Protein AF-M4DAT7-F1 (afdb_monomer)

Nearest PDB structures (foldseek):
  1fs2-assembly1_C  TM=8.936E-01  e=8.713E-02  Homo sapiens
  6o60-assembly1_C  TM=8.784E-01  e=2.695E-01  Homo sapiens
  3mks-assembly1_B  TM=8.269E-01  e=5.048E-01  Saccharomyces cerevisiae
  8ua6-assembly1_C  TM=8.795E-01  e=6.908E-01  Homo sapiens

Sequence (104 aa):
MEEKQKPDSHDNLRGKDTPELWSDLPQDLLISIFERLNFANFQRVKAVCSSWHASSRQCVHIPKSQIHWLILFPEDDENNNNYPCTLFNPEERDKRYKTQDLGL

Secondary structure (DSSP, 8-state):
----PPPP-------------TTSS-HHHHHHHHTTS-HHHHHHHTTT-HHHHHHHHH-TT--------EEEPPP--TT-S-PPPEEE-TTSTT-EEE-S----

Solvent-accessible surface area (backbone atoms only — not comparable to full-atom values): 6928 Å² total; per-residue (Å²): 137,83,84,79,81,77,82,83,78,93,73,79,88,67,87,64,90,62,77,85,48,84,72,72,53,56,57,70,58,51,33,62,52,48,56,72,44,56,59,73,57,46,58,52,46,49,71,72,42,70,58,45,30,57,38,59,73,69,42,83,62,57,70,77,66,75,70,58,61,43,75,42,74,67,78,92,58,98,84,58,99,80,66,55,38,35,39,33,42,80,90,42,79,92,52,76,44,72,44,92,71,89,86,125

Radius of gyration: 26.75 Å; Cα contacts (8 Å, |Δi|>4): 89; chains: 1; bounding box: 50×32×95 Å

Organism: Brassica campestris (NCBI:txid3711)

Mean predicted aligned error: 15.7 Å

InterPro domains:
  IPR001810 F-box domain [PF12937] (22-55)
  IPR001810 F-box domain [SM00256] (25-65)
  IPR036047 F-box-like domain superfamily [SSF81383] (10-57)

pLDDT: mean 73.47, std 15.86, range [41.44, 94.25]

Foldseek 3Di:
DDDDDDDDDPDDPPPDPPPPPPLVDDLVVLLVVLLPDDLVVLVVQCVPDPSSVVSSVVNPNPVPPPQVQDWADDDDPPPDPQFWIWTDGPVCNPDIDTHRDPPD

Structure (mmCIF, N/CA/C/O backbone):
data_AF-M4DAT7-F1
#
_entry.id   AF-M4DAT7-F1
#
loop_
_atom_site.group_PDB
_atom_site.id
_atom_site.type_symbol
_atom_site.label_atom_id
_atom_site.label_alt_id
_atom_site.label_comp_id
_atom_site.label_asym_id
_atom_site.label_entity_id
_atom_site.label_seq_id
_atom_site.pdbx_PDB_ins_code
_atom_site.Cartn_x
_atom_site.Cartn_y
_atom_site.Cartn_z
_atom_site.occupancy
_atom_site.B_iso_or_equiv
_atom_site.auth_seq_id
_atom_site.auth_comp_id
_atom_site.auth_asym_id
_atom_site.auth_atom_id
_atom_site.pdbx_PDB_model_num
ATOM 1 N N . MET A 1 1 ? -29.985 20.344 60.594 1.00 41.44 1 MET A N 1
ATOM 2 C CA . MET A 1 1 ? -29.667 20.543 59.166 1.00 41.44 1 MET A CA 1
ATOM 3 C C . MET A 1 1 ? -28.415 19.738 58.900 1.00 41.44 1 MET A C 1
ATOM 5 O O . MET A 1 1 ? -27.330 20.203 59.208 1.00 41.44 1 MET A O 1
ATOM 9 N N . GLU A 1 2 ? -28.581 18.483 58.491 1.00 43.22 2 GLU A N 1
ATOM 10 C CA . GLU A 1 2 ? -27.455 17.615 58.139 1.00 43.22 2 GLU A CA 1
ATOM 11 C C . GLU A 1 2 ? -27.091 17.864 56.678 1.00 43.22 2 GLU A C 1
ATOM 13 O O . GLU A 1 2 ? -27.894 17.641 55.770 1.00 43.22 2 GLU A O 1
ATOM 18 N N . GLU A 1 3 ? -25.883 18.372 56.474 1.00 47.12 3 GLU A N 1
ATOM 19 C CA . GLU A 1 3 ? -25.252 18.520 55.174 1.00 47.12 3 GLU A CA 1
ATOM 20 C C . GLU A 1 3 ? -24.835 17.126 54.687 1.00 47.12 3 GLU A C 1
ATOM 22 O O . GLU A 1 3 ? -23.912 16.510 55.220 1.00 47.12 3 GLU A O 1
ATOM 27 N N . LYS A 1 4 ? -25.556 16.577 53.704 1.00 51.50 4 LYS A N 1
ATOM 28 C CA . LYS A 1 4 ? -25.160 15.320 53.067 1.00 51.50 4 LYS A CA 1
ATOM 29 C C . LYS A 1 4 ? -24.105 15.610 52.006 1.00 51.50 4 LYS A C 1
ATOM 31 O O . LYS A 1 4 ? -24.431 16.038 50.901 1.00 51.50 4 LYS A O 1
ATOM 36 N N . GLN A 1 5 ? -22.847 15.346 52.353 1.00 53.62 5 GLN A N 1
ATOM 37 C CA . GLN A 1 5 ? -21.755 15.203 51.396 1.00 53.62 5 GLN A CA 1
ATOM 38 C C . GLN A 1 5 ? -22.125 14.156 50.336 1.00 53.62 5 GLN A C 1
ATOM 40 O O . GLN A 1 5 ? -22.531 13.034 50.647 1.00 53.62 5 GLN A O 1
ATOM 45 N N . LYS A 1 6 ? -22.000 14.549 49.068 1.00 55.56 6 LYS A N 1
ATOM 46 C CA . LYS A 1 6 ? -22.147 13.682 47.899 1.00 55.56 6 LYS A CA 1
ATOM 47 C C . LYS A 1 6 ? -20.858 12.864 47.756 1.00 55.56 6 LYS A C 1
ATOM 49 O O . LYS A 1 6 ? -19.802 13.484 47.645 1.00 55.56 6 LYS A O 1
ATOM 54 N N . PRO A 1 7 ? -20.900 11.522 47.744 1.00 45.44 7 PRO A N 1
ATOM 55 C CA . PRO A 1 7 ? -19.705 10.754 47.459 1.00 45.44 7 PRO A CA 1
ATOM 56 C C . PRO A 1 7 ? -19.358 10.920 45.979 1.00 45.44 7 PRO A C 1
ATOM 58 O O . PRO A 1 7 ? -20.151 10.622 45.082 1.00 45.44 7 PRO A O 1
ATOM 61 N N . ASP A 1 8 ? -18.170 11.467 45.771 1.00 51.47 8 ASP A N 1
ATOM 62 C CA . ASP A 1 8 ? -17.412 11.417 44.537 1.00 51.47 8 ASP A CA 1
ATOM 63 C C . ASP A 1 8 ? -17.173 9.945 44.169 1.00 51.47 8 ASP A C 1
ATOM 65 O O . ASP A 1 8 ? -16.667 9.168 44.978 1.00 51.47 8 ASP A O 1
ATOM 69 N N . SER A 1 9 ? -17.619 9.537 42.983 1.00 46.88 9 SER A N 1
ATOM 70 C CA . SER A 1 9 ? -17.456 8.173 42.477 1.00 46.88 9 SER A CA 1
ATOM 71 C C . SER A 1 9 ? -16.522 8.219 41.276 1.00 46.88 9 SER A C 1
ATOM 73 O O . SER A 1 9 ? -16.902 7.970 40.133 1.00 46.88 9 SER A O 1
ATOM 75 N N . HIS A 1 10 ? -15.265 8.551 41.557 1.00 53.81 10 HIS A N 1
ATOM 76 C CA . HIS A 1 10 ? -14.147 8.041 40.784 1.00 53.81 10 HIS A CA 1
ATOM 77 C C . HIS A 1 10 ? -13.983 6.562 41.127 1.00 53.81 10 HIS A C 1
ATOM 79 O O . HIS A 1 10 ? -13.222 6.226 42.019 1.00 53.81 10 HIS A O 1
ATOM 85 N N . ASP A 1 11 ? -14.735 5.689 40.459 1.00 49.91 11 ASP A N 1
ATOM 86 C CA . ASP A 1 11 ? -14.285 4.319 40.226 1.00 49.91 11 ASP A CA 1
ATOM 87 C C . ASP A 1 11 ? -15.204 3.602 39.246 1.00 49.91 11 ASP A C 1
ATOM 89 O O . ASP A 1 11 ? -16.341 3.263 39.552 1.00 49.91 11 ASP A O 1
ATOM 93 N N . ASN A 1 12 ? -14.668 3.338 38.060 1.00 44.50 12 ASN A N 1
ATOM 94 C CA . ASN A 1 12 ? -14.890 2.076 37.373 1.00 44.50 12 ASN A CA 1
ATOM 95 C C . ASN A 1 12 ? -13.624 1.773 36.569 1.00 44.50 12 ASN A C 1
ATOM 97 O O . ASN A 1 12 ? -13.598 1.876 35.342 1.00 44.50 12 ASN A O 1
ATOM 101 N N . LEU A 1 13 ? -12.573 1.358 37.285 1.00 53.59 13 LEU A N 1
ATOM 102 C CA . LEU A 1 13 ? -11.563 0.430 36.775 1.00 53.59 13 LEU A CA 1
ATOM 103 C C . LEU A 1 13 ? -12.267 -0.884 36.412 1.00 53.59 13 LEU A C 1
ATOM 105 O O . LEU A 1 13 ? -12.149 -1.902 37.089 1.00 53.59 13 LEU A O 1
ATOM 109 N N . ARG A 1 14 ? -13.076 -0.859 35.354 1.00 45.12 14 ARG A N 1
ATOM 110 C CA . ARG A 1 14 ? -13.652 -2.072 34.807 1.00 45.12 14 ARG A CA 1
ATOM 111 C C . ARG A 1 14 ? -12.594 -2.672 33.902 1.00 45.12 14 ARG A C 1
ATOM 113 O O . ARG A 1 14 ? -12.545 -2.360 32.715 1.00 45.12 14 ARG A O 1
ATOM 120 N N . GLY A 1 15 ? -11.770 -3.534 34.497 1.00 53.22 15 GLY A N 1
ATOM 121 C CA . GLY A 1 15 ? -11.094 -4.609 33.783 1.00 53.22 15 GLY A CA 1
ATOM 122 C C . GLY A 1 15 ? -12.152 -5.333 32.962 1.00 53.22 15 GLY A C 1
ATOM 123 O O . GLY A 1 15 ? -12.981 -6.078 33.481 1.00 53.22 15 GLY A O 1
ATOM 124 N N . LYS A 1 16 ? -12.234 -4.958 31.694 1.00 50.75 16 LYS A N 1
ATOM 125 C CA . LYS A 1 16 ? -13.110 -5.573 30.724 1.00 50.75 16 LYS A CA 1
ATOM 126 C C . LYS A 1 16 ? -12.148 -6.357 29.866 1.00 50.75 16 LYS A C 1
ATOM 128 O O . LYS A 1 16 ? -11.409 -5.755 29.092 1.00 50.75 16 LYS A O 1
ATOM 133 N N . ASP A 1 17 ? -12.171 -7.674 30.026 1.00 58.28 17 ASP A N 1
ATOM 134 C CA . ASP A 1 17 ? -11.517 -8.652 29.152 1.00 58.28 17 ASP A CA 1
ATOM 135 C C . ASP A 1 17 ? -12.159 -8.628 27.750 1.00 58.28 17 ASP A C 1
ATOM 137 O O . ASP A 1 17 ? -12.550 -9.642 27.176 1.00 58.28 17 ASP A O 1
ATOM 141 N N . THR A 1 18 ? -12.371 -7.432 27.205 1.00 58.25 18 THR A N 1
ATOM 142 C CA . THR A 1 18 ? -12.561 -7.224 25.784 1.00 58.25 18 THR A CA 1
ATOM 143 C C . THR A 1 18 ? -11.216 -7.570 25.171 1.00 58.25 18 THR A C 1
ATOM 145 O O . THR A 1 18 ? -10.236 -6.920 25.538 1.00 58.25 18 THR A O 1
ATOM 148 N N . PRO A 1 19 ? -11.128 -8.593 24.301 1.00 57.00 19 PRO A N 1
ATOM 149 C CA . PRO A 1 19 ? -9.892 -8.834 23.575 1.00 57.00 19 PRO A CA 1
ATOM 150 C C . PRO A 1 19 ? -9.509 -7.507 22.933 1.00 57.00 19 PRO A C 1
ATOM 152 O O . PRO A 1 19 ? -10.352 -6.913 22.263 1.00 57.00 19 PRO A O 1
ATOM 155 N N . GLU A 1 20 ? -8.308 -7.004 23.223 1.00 69.81 20 GLU A N 1
ATOM 156 C CA . GLU A 1 20 ? -7.825 -5.746 22.659 1.00 69.81 20 GLU A CA 1
ATOM 157 C C . GLU A 1 20 ? -7.798 -5.914 21.141 1.00 69.81 20 GLU A C 1
ATOM 159 O O . GLU A 1 20 ? -6.886 -6.507 20.558 1.00 69.81 20 GLU A O 1
ATOM 164 N N . LEU A 1 21 ? -8.876 -5.481 20.489 1.00 84.38 21 LEU A N 1
ATOM 165 C CA . LEU A 1 21 ? -8.974 -5.554 19.052 1.00 84.38 21 LEU A CA 1
ATOM 166 C C . LEU A 1 21 ? -8.009 -4.509 18.530 1.0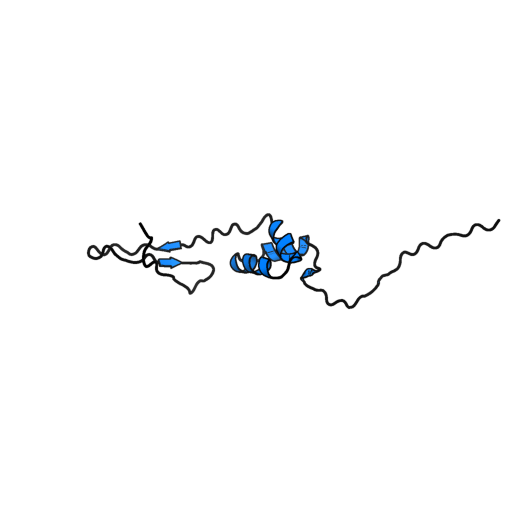0 84.38 21 LEU A C 1
ATOM 168 O O . LEU A 1 21 ? -8.065 -3.341 18.898 1.00 84.38 21 LEU A O 1
ATOM 172 N N . TRP A 1 22 ? -7.172 -4.904 17.582 1.00 85.12 22 TRP A N 1
ATOM 173 C CA . TRP A 1 22 ? -6.297 -3.975 16.876 1.00 85.12 22 TRP A CA 1
ATOM 174 C C . TRP A 1 22 ? -7.053 -2.794 16.232 1.00 85.12 22 TRP A C 1
ATOM 176 O O . TRP A 1 22 ? -6.444 -1.792 15.875 1.00 85.12 22 TRP A O 1
ATOM 186 N N . SER A 1 23 ? -8.376 -2.898 16.059 1.00 86.62 23 SER A N 1
ATOM 187 C CA . SER A 1 23 ? -9.244 -1.810 15.581 1.00 86.62 23 SER A CA 1
ATOM 188 C C . SER A 1 23 ? -9.595 -0.760 16.644 1.00 86.62 23 SER A C 1
ATOM 190 O O . SER A 1 23 ? -9.982 0.344 16.260 1.00 86.62 23 SER A O 1
ATOM 192 N N . ASP A 1 24 ? -9.432 -1.089 17.928 1.00 89.12 24 ASP A N 1
ATOM 193 C CA . ASP A 1 24 ? -9.717 -0.231 19.088 1.00 89.12 24 ASP A CA 1
ATOM 194 C C . ASP A 1 24 ? -8.475 0.537 19.568 1.00 89.12 24 ASP A C 1
ATOM 196 O O . ASP A 1 24 ? -8.549 1.335 20.504 1.00 89.12 24 ASP A O 1
ATOM 200 N N . LEU A 1 25 ? -7.321 0.316 18.926 1.00 90.44 25 LEU A N 1
ATOM 201 C CA . LEU A 1 25 ? -6.113 1.077 19.211 1.00 90.44 25 LEU A CA 1
ATOM 202 C C . LEU A 1 25 ? -6.347 2.577 18.966 1.00 90.44 25 LEU A C 1
ATOM 204 O O . LEU A 1 25 ? -6.938 2.949 17.945 1.00 90.44 25 LEU A O 1
ATOM 208 N N . PRO A 1 26 ? -5.816 3.447 19.844 1.00 91.56 26 PRO A N 1
ATOM 209 C CA . PRO A 1 26 ? -5.733 4.875 19.592 1.00 91.56 26 PRO A CA 1
ATOM 210 C C . PRO A 1 26 ? -5.181 5.178 18.200 1.00 91.56 26 PRO A C 1
ATOM 212 O O . PRO A 1 26 ? -4.240 4.537 17.723 1.00 91.56 26 PRO A O 1
ATOM 215 N N . GLN A 1 27 ? -5.753 6.199 17.569 1.00 91.25 27 GLN A N 1
ATOM 216 C CA . GLN A 1 27 ? -5.405 6.604 16.211 1.00 91.25 27 GLN A CA 1
ATOM 217 C C . GLN A 1 27 ? -3.901 6.854 16.036 1.00 91.25 27 GLN A C 1
ATOM 219 O O . GLN A 1 27 ? -3.319 6.375 15.065 1.00 91.25 27 GLN A O 1
ATOM 224 N N . ASP A 1 28 ? -3.258 7.506 17.003 1.00 91.06 28 ASP A N 1
ATOM 225 C CA . ASP A 1 28 ? -1.823 7.808 16.953 1.00 91.06 28 ASP A CA 1
ATOM 226 C C . ASP A 1 28 ? -0.953 6.539 16.946 1.00 91.06 28 ASP A C 1
ATOM 228 O O . ASP A 1 28 ? 0.079 6.481 16.272 1.00 91.06 28 ASP A O 1
ATOM 232 N N . LEU A 1 29 ? -1.390 5.480 17.640 1.00 92.56 29 LEU A N 1
ATOM 233 C CA . LEU A 1 29 ? -0.702 4.186 17.636 1.00 92.56 29 LEU A CA 1
ATOM 234 C C . LEU A 1 29 ? -0.883 3.461 16.301 1.00 92.56 29 LEU A C 1
ATOM 236 O O . LEU A 1 29 ? 0.079 2.900 15.780 1.00 92.56 29 LEU A O 1
ATOM 240 N N . LEU A 1 30 ? -2.083 3.510 15.714 1.00 92.44 30 LEU A N 1
ATOM 241 C CA . LEU A 1 30 ? -2.319 2.975 14.371 1.00 92.44 30 LEU A CA 1
ATOM 242 C C . LEU A 1 30 ? -1.452 3.681 13.328 1.00 92.44 30 LEU A C 1
ATOM 244 O O . LEU A 1 30 ? -0.799 3.013 12.531 1.00 92.44 30 LEU A O 1
ATOM 248 N N . ILE A 1 31 ? -1.387 5.013 13.369 1.00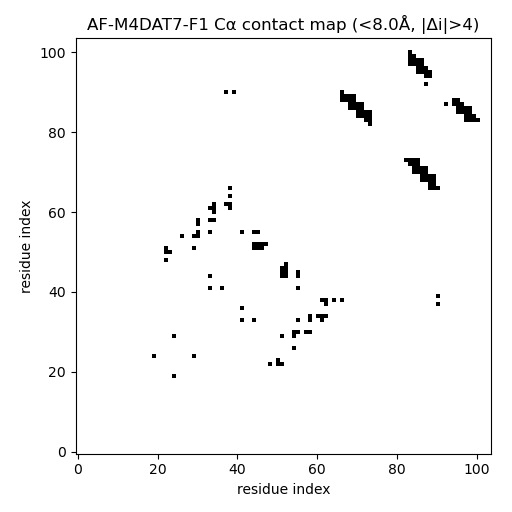 91.31 31 ILE A N 1
ATOM 249 C CA . ILE A 1 31 ? -0.530 5.805 12.480 1.00 91.31 31 ILE A CA 1
ATOM 250 C C . ILE A 1 31 ? 0.940 5.405 12.663 1.00 91.31 31 ILE A C 1
ATOM 252 O O . ILE A 1 31 ? 1.603 5.084 11.679 1.00 91.31 31 ILE A O 1
ATOM 256 N N . SER A 1 32 ? 1.418 5.295 13.906 1.00 90.94 32 SER A N 1
ATOM 257 C CA . SER A 1 32 ? 2.794 4.863 14.205 1.00 90.94 32 SER A CA 1
ATOM 258 C C . SER A 1 32 ? 3.120 3.468 13.653 1.00 90.94 32 SER A C 1
ATOM 260 O O . SER A 1 32 ? 4.250 3.195 13.250 1.00 90.94 32 SER A O 1
ATOM 262 N N . ILE A 1 33 ? 2.142 2.556 13.625 1.00 91.56 33 ILE A N 1
ATOM 263 C CA . ILE A 1 33 ? 2.294 1.241 12.988 1.00 91.56 33 ILE A CA 1
ATOM 264 C C . ILE A 1 33 ? 2.348 1.398 11.466 1.00 91.56 33 ILE A C 1
ATOM 266 O O . ILE A 1 33 ? 3.222 0.817 10.824 1.00 91.56 33 ILE A O 1
ATOM 270 N N . PHE A 1 34 ? 1.434 2.178 10.888 1.00 90.50 34 PHE A N 1
ATOM 271 C CA . PHE A 1 34 ? 1.313 2.372 9.445 1.00 90.50 34 PHE A CA 1
ATOM 272 C C . PHE A 1 34 ? 2.559 3.001 8.819 1.00 90.50 34 PHE A C 1
ATOM 274 O O . PHE A 1 34 ? 2.975 2.562 7.749 1.00 90.50 34 PHE A O 1
ATOM 281 N N . GLU A 1 35 ? 3.195 3.953 9.502 1.00 86.88 35 GLU A N 1
ATOM 282 C CA . GLU A 1 35 ? 4.443 4.596 9.064 1.00 86.88 35 GLU A CA 1
ATOM 283 C C . GLU A 1 35 ? 5.627 3.617 8.969 1.00 86.88 35 GLU A C 1
ATOM 285 O O . GLU A 1 35 ? 6.590 3.866 8.246 1.00 86.88 35 GLU A O 1
ATOM 290 N N . ARG A 1 36 ? 5.558 2.471 9.661 1.00 86.75 36 ARG A N 1
ATOM 291 C CA . ARG A 1 36 ? 6.592 1.420 9.628 1.00 86.75 36 ARG A CA 1
ATOM 292 C C . ARG A 1 36 ? 6.357 0.377 8.537 1.00 86.75 36 ARG A C 1
ATOM 294 O O . ARG A 1 36 ? 7.208 -0.490 8.332 1.00 86.75 36 ARG A O 1
ATOM 301 N N . LEU A 1 37 ? 5.203 0.407 7.872 1.00 85.00 37 LEU A N 1
ATOM 302 C CA . LEU A 1 37 ? 4.867 -0.547 6.823 1.00 85.00 37 LEU A CA 1
ATOM 303 C C . LEU A 1 37 ? 5.502 -0.136 5.493 1.00 85.00 37 LEU A C 1
ATOM 305 O O . LEU A 1 37 ? 5.597 1.042 5.157 1.00 85.00 37 LEU A O 1
ATOM 309 N N . ASN A 1 38 ? 5.876 -1.135 4.692 1.00 78.31 38 ASN A N 1
ATOM 310 C CA . ASN A 1 38 ? 6.118 -0.906 3.269 1.00 78.31 38 ASN A CA 1
ATOM 311 C C . ASN A 1 38 ? 4.814 -0.482 2.572 1.00 78.31 38 ASN A C 1
ATOM 313 O O . ASN A 1 38 ? 3.719 -0.621 3.129 1.00 78.31 38 ASN A O 1
ATOM 317 N N . PHE A 1 39 ? 4.909 0.034 1.350 1.00 77.81 39 PHE A N 1
ATOM 318 C CA . PHE A 1 39 ? 3.737 0.592 0.695 1.00 77.81 39 PHE A CA 1
ATOM 319 C C . PHE A 1 39 ? 2.679 -0.467 0.405 1.00 77.81 39 PHE A C 1
ATOM 321 O O . PHE A 1 39 ? 1.501 -0.214 0.656 1.00 77.81 39 PHE A O 1
ATOM 328 N N . ALA A 1 40 ? 3.062 -1.653 -0.080 1.00 80.44 40 ALA A N 1
ATOM 329 C CA . ALA A 1 40 ? 2.095 -2.716 -0.333 1.00 80.44 40 ALA A CA 1
ATOM 330 C C . ALA A 1 40 ? 1.289 -3.071 0.928 1.00 80.44 40 ALA A C 1
ATOM 332 O O . ALA A 1 40 ? 0.064 -3.190 0.873 1.00 80.44 40 ALA A O 1
ATOM 333 N N . ASN A 1 41 ? 1.946 -3.197 2.082 1.00 86.00 41 ASN A N 1
ATOM 334 C CA . ASN A 1 41 ? 1.273 -3.457 3.352 1.00 86.00 41 ASN A CA 1
ATOM 335 C C . ASN A 1 41 ? 0.435 -2.257 3.802 1.00 86.00 41 ASN A C 1
ATOM 337 O O . ASN A 1 41 ? -0.696 -2.453 4.242 1.00 86.00 41 ASN A O 1
ATOM 341 N N . PHE A 1 42 ? 0.916 -1.029 3.605 1.00 87.62 42 PHE A N 1
ATOM 342 C CA . PHE A 1 42 ? 0.134 0.179 3.862 1.00 87.62 42 PHE A CA 1
ATOM 343 C C . PHE A 1 42 ? -1.141 0.264 2.996 1.00 87.62 42 PHE A C 1
ATOM 345 O O . PHE A 1 42 ? -2.181 0.739 3.446 1.00 87.62 42 PHE A O 1
ATOM 352 N N . GLN A 1 43 ? -1.125 -0.233 1.758 1.00 86.00 43 GLN A N 1
ATOM 353 C CA . GLN A 1 43 ? -2.356 -0.332 0.965 1.00 86.00 43 GLN A CA 1
ATOM 354 C C . GLN A 1 43 ? -3.297 -1.410 1.505 1.00 86.00 43 GLN A C 1
ATOM 356 O O . GLN A 1 43 ? -4.506 -1.196 1.543 1.00 86.00 43 GLN A O 1
ATOM 361 N N . ARG A 1 44 ? -2.764 -2.543 1.977 1.00 90.06 44 ARG A N 1
ATOM 362 C CA . ARG A 1 44 ? -3.577 -3.629 2.548 1.00 90.06 44 ARG A CA 1
ATOM 363 C C . ARG A 1 44 ? -4.291 -3.217 3.834 1.00 90.06 44 ARG A C 1
ATOM 365 O O . ARG A 1 44 ? -5.446 -3.596 4.008 1.00 90.06 44 ARG A O 1
ATOM 372 N N . VAL A 1 45 ? -3.674 -2.403 4.699 1.00 92.56 45 VAL A N 1
ATOM 373 C CA . VAL A 1 45 ? -4.328 -1.970 5.954 1.00 92.56 45 VAL A CA 1
ATOM 374 C C . VAL A 1 45 ? -5.623 -1.190 5.714 1.00 92.56 45 VAL A C 1
ATOM 376 O O . VAL A 1 45 ? -6.551 -1.275 6.516 1.00 92.56 45 VAL A O 1
ATOM 379 N N . LYS A 1 46 ? -5.741 -0.502 4.570 1.00 90.81 46 LYS A N 1
ATOM 380 C CA . LYS A 1 46 ? -6.948 0.243 4.177 1.00 90.81 46 LYS A CA 1
ATOM 381 C C . LYS A 1 46 ? -8.176 -0.646 3.981 1.00 90.81 46 LYS A C 1
ATOM 383 O O . LYS A 1 46 ? -9.289 -0.138 4.030 1.00 90.81 46 LYS A O 1
ATOM 388 N N . ALA A 1 47 ? -7.977 -1.941 3.740 1.00 93.50 47 ALA A N 1
ATOM 389 C CA . ALA A 1 47 ? -9.045 -2.904 3.493 1.00 93.50 47 ALA A CA 1
ATOM 390 C C . ALA A 1 47 ? -9.451 -3.704 4.745 1.00 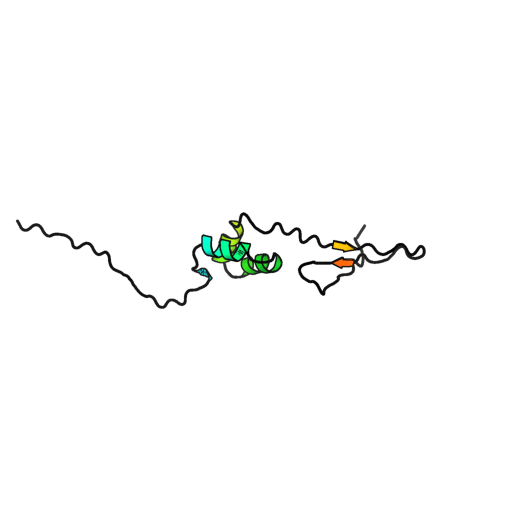93.50 47 ALA A C 1
ATOM 392 O O . ALA A 1 47 ? -10.351 -4.533 4.658 1.00 93.50 47 ALA A O 1
ATOM 393 N N . VAL A 1 48 ? -8.802 -3.484 5.896 1.00 93.31 48 VAL A N 1
ATOM 394 C CA . VAL A 1 48 ? -9.042 -4.276 7.116 1.00 93.31 48 VAL A CA 1
ATOM 395 C C . VAL A 1 48 ? -10.378 -3.918 7.762 1.00 93.31 48 VAL A C 1
ATOM 397 O O . VAL A 1 48 ? -11.226 -4.781 7.963 1.00 93.31 48 VAL A O 1
ATOM 400 N N . CYS A 1 49 ? -10.573 -2.643 8.099 1.00 92.56 49 CYS A N 1
ATOM 401 C CA . CYS A 1 49 ? -11.813 -2.140 8.683 1.00 92.56 49 CYS A CA 1
ATOM 402 C C . CYS A 1 49 ? -11.940 -0.623 8.478 1.00 92.56 49 CYS A C 1
ATOM 404 O O . CYS A 1 49 ? -10.997 0.051 8.051 1.00 92.56 49 CYS A O 1
ATOM 406 N N . SER A 1 50 ? -13.106 -0.066 8.811 1.00 91.50 50 SER A N 1
ATOM 407 C CA . SER A 1 50 ? -13.376 1.373 8.695 1.00 91.50 50 SER A CA 1
ATOM 408 C C . SER A 1 50 ? -12.465 2.229 9.584 1.00 91.50 50 SER A C 1
ATOM 410 O O . SER A 1 50 ? -12.001 3.270 9.123 1.00 91.50 50 SER A O 1
ATOM 412 N N . SER A 1 51 ? -12.161 1.776 10.809 1.00 91.88 51 SER A N 1
ATOM 413 C CA . SER A 1 51 ? -11.236 2.449 11.741 1.00 91.88 51 SER A CA 1
ATOM 414 C C . SER A 1 51 ? -9.830 2.572 11.139 1.00 91.88 51 SER A C 1
ATOM 416 O O . SER A 1 51 ? -9.273 3.666 11.038 1.00 91.88 51 SER A O 1
ATOM 418 N N . TRP A 1 52 ? -9.291 1.470 10.613 1.00 94.25 52 TRP A N 1
ATOM 419 C CA . TRP A 1 52 ? -7.973 1.444 9.976 1.00 94.25 52 TRP A CA 1
ATOM 420 C C . TRP A 1 52 ? -7.926 2.292 8.706 1.00 94.25 52 TRP A C 1
ATOM 422 O O . TRP A 1 52 ? -6.986 3.062 8.503 1.00 94.25 52 TRP A O 1
ATOM 432 N N . HIS A 1 53 ? -8.964 2.214 7.872 1.00 93.25 53 HIS A N 1
ATOM 433 C CA . HIS A 1 53 ? -9.080 3.049 6.682 1.00 93.25 53 HIS A CA 1
ATOM 434 C C . HIS A 1 53 ? -9.120 4.545 7.033 1.00 93.25 53 HIS A C 1
ATOM 436 O O . HIS A 1 53 ? -8.424 5.333 6.390 1.00 93.25 53 HIS A O 1
ATOM 442 N N . ALA A 1 54 ? -9.873 4.942 8.064 1.00 92.31 54 ALA A N 1
ATOM 443 C CA . ALA A 1 54 ? -9.926 6.328 8.524 1.00 92.31 54 ALA A CA 1
ATOM 444 C C . ALA A 1 54 ? -8.555 6.810 9.025 1.00 92.31 54 ALA A C 1
ATOM 446 O O . ALA A 1 54 ? -8.070 7.845 8.568 1.00 92.31 54 ALA A O 1
ATOM 447 N N . SER A 1 55 ? -7.887 6.027 9.875 1.00 92.75 55 SER A N 1
ATOM 448 C CA . SER A 1 55 ? -6.552 6.354 10.393 1.00 92.75 55 SER A CA 1
ATOM 449 C C . SER A 1 55 ? -5.487 6.406 9.293 1.00 92.75 55 SER 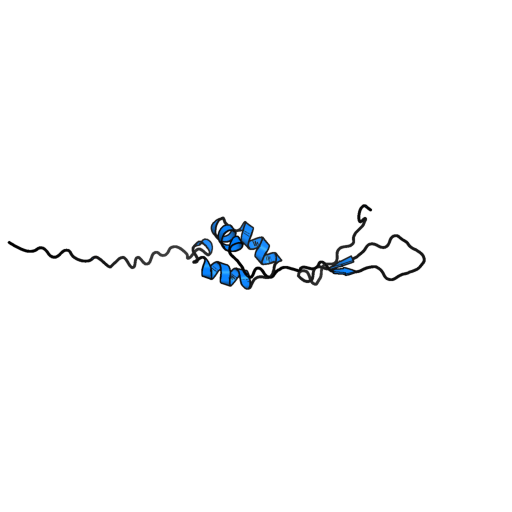A C 1
ATOM 451 O O . SER A 1 55 ? -4.639 7.293 9.299 1.00 92.75 55 SER A O 1
ATOM 453 N N . SER A 1 56 ? -5.573 5.545 8.273 1.00 91.12 56 SER A N 1
ATOM 454 C CA . SER A 1 56 ? -4.628 5.558 7.145 1.00 91.12 56 SER A CA 1
ATOM 455 C C . SER A 1 56 ? -4.648 6.868 6.346 1.00 91.12 56 SER A C 1
ATOM 457 O O . SER A 1 56 ? -3.630 7.260 5.782 1.00 91.12 56 SER A O 1
ATOM 459 N N . ARG A 1 57 ? -5.790 7.570 6.304 1.00 89.88 57 ARG A N 1
ATOM 460 C CA . ARG A 1 57 ? -5.935 8.854 5.596 1.00 89.88 57 ARG A CA 1
ATOM 461 C C . ARG A 1 57 ? -5.263 10.012 6.324 1.00 89.88 57 ARG A C 1
ATOM 463 O O . ARG A 1 57 ? -4.966 11.016 5.688 1.00 89.88 57 ARG A O 1
ATOM 470 N N . GLN A 1 58 ? -5.052 9.876 7.630 1.00 88.75 58 GLN A N 1
ATOM 471 C CA . GLN A 1 58 ? -4.397 10.886 8.461 1.00 88.75 58 GLN A CA 1
ATOM 472 C C . GLN A 1 58 ? -2.882 10.686 8.556 1.00 88.75 58 GLN A C 1
ATOM 474 O O . GLN A 1 58 ? -2.182 11.526 9.110 1.00 88.75 58 GLN A O 1
ATOM 479 N N . CYS A 1 59 ? -2.364 9.591 8.002 1.00 84.56 59 CYS A N 1
ATOM 480 C CA . CYS A 1 59 ? -0.936 9.331 7.946 1.00 84.56 59 CYS A CA 1
ATOM 481 C C . CYS A 1 59 ? -0.263 10.412 7.075 1.00 84.56 59 CYS A C 1
ATOM 483 O O . CYS A 1 59 ? -0.483 10.468 5.865 1.00 84.56 59 CYS A O 1
ATOM 485 N N . VAL A 1 60 ? 0.530 11.296 7.686 1.00 72.50 60 VAL A N 1
ATOM 486 C CA . VAL A 1 60 ? 1.223 12.395 6.980 1.00 72.50 60 VAL A CA 1
ATOM 487 C C . VAL A 1 60 ? 2.536 11.901 6.366 1.00 72.50 60 VAL A C 1
ATOM 489 O O . VAL A 1 60 ? 2.897 12.304 5.261 1.00 72.50 60 VAL A O 1
ATOM 492 N N . HIS A 1 61 ? 3.199 10.953 7.036 1.00 65.88 61 HIS A N 1
ATOM 493 C CA . HIS A 1 61 ? 4.355 10.219 6.524 1.00 65.88 61 HIS A CA 1
ATOM 494 C C . HIS A 1 61 ? 3.934 8.884 5.918 1.00 65.88 61 HIS A C 1
ATOM 496 O O . HIS A 1 61 ? 4.493 7.837 6.235 1.00 65.88 61 HIS A O 1
ATOM 502 N N . ILE A 1 62 ? 2.961 8.891 5.004 1.00 61.78 62 ILE A N 1
ATOM 503 C CA . ILE A 1 62 ? 2.901 7.773 4.058 1.00 6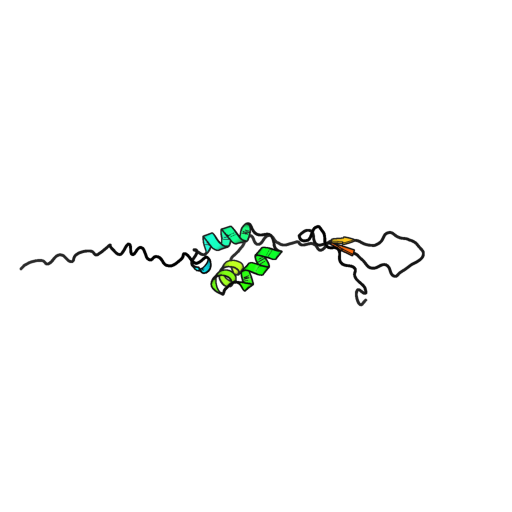1.78 62 ILE A CA 1
ATOM 504 C C . ILE A 1 62 ? 4.276 7.777 3.395 1.00 61.78 62 ILE A C 1
ATOM 506 O O . ILE A 1 62 ? 4.649 8.838 2.875 1.00 61.78 62 ILE A O 1
ATOM 510 N N . PRO A 1 63 ? 5.046 6.670 3.427 1.00 55.53 63 PRO A N 1
ATOM 511 C CA . PRO A 1 63 ? 6.238 6.580 2.610 1.00 55.53 63 PRO A CA 1
ATOM 512 C C . PRO A 1 63 ? 5.721 6.877 1.219 1.00 55.53 63 PRO A C 1
ATOM 514 O O . PRO A 1 63 ? 4.933 6.085 0.699 1.00 55.53 63 PRO A O 1
ATOM 517 N N . LYS A 1 64 ? 6.016 8.077 0.690 1.00 55.12 64 LYS A N 1
ATOM 518 C CA . LYS A 1 64 ? 5.618 8.464 -0.655 1.00 55.12 64 LYS A CA 1
ATOM 519 C C . LYS A 1 64 ? 6.252 7.395 -1.488 1.00 55.12 64 LYS A C 1
ATOM 521 O O . LYS A 1 64 ? 7.459 7.385 -1.700 1.00 55.12 64 LYS A O 1
ATOM 526 N N . SER A 1 65 ? 5.426 6.436 -1.838 1.00 53.50 65 SER A N 1
ATOM 527 C CA . SER A 1 65 ? 5.778 5.263 -2.569 1.00 53.50 65 SER A CA 1
ATOM 528 C C . SER A 1 65 ? 5.944 5.756 -3.981 1.00 53.50 65 SER A C 1
ATOM 530 O O . SER A 1 65 ? 5.146 5.507 -4.879 1.00 53.50 65 SER A O 1
ATOM 532 N N . GLN A 1 66 ? 7.060 6.421 -4.180 1.00 54.38 66 GLN A N 1
ATOM 533 C CA . GLN A 1 66 ? 7.953 6.055 -5.232 1.00 54.38 66 GLN A CA 1
ATOM 534 C C . GLN A 1 66 ? 8.262 4.549 -5.120 1.00 54.38 66 GLN A C 1
ATOM 536 O O . GLN A 1 66 ? 9.409 4.140 -4.998 1.00 54.38 66 GLN A O 1
ATOM 541 N N . ILE A 1 67 ? 7.244 3.685 -5.222 1.00 62.75 67 ILE A N 1
ATOM 542 C CA . ILE A 1 67 ? 7.432 2.460 -5.972 1.00 62.75 67 ILE A CA 1
ATOM 543 C C . ILE A 1 67 ? 7.498 2.962 -7.399 1.00 62.75 67 ILE A C 1
ATOM 545 O O . ILE A 1 67 ? 6.517 2.979 -8.141 1.00 62.75 67 ILE A O 1
ATOM 549 N N . HIS A 1 68 ? 8.676 3.466 -7.740 1.00 61.69 68 HIS A N 1
ATOM 550 C CA . HIS A 1 68 ? 9.080 3.569 -9.110 1.00 61.69 68 HIS A CA 1
ATOM 551 C C . HIS A 1 68 ? 9.176 2.125 -9.564 1.00 61.69 68 HIS A C 1
ATOM 553 O O .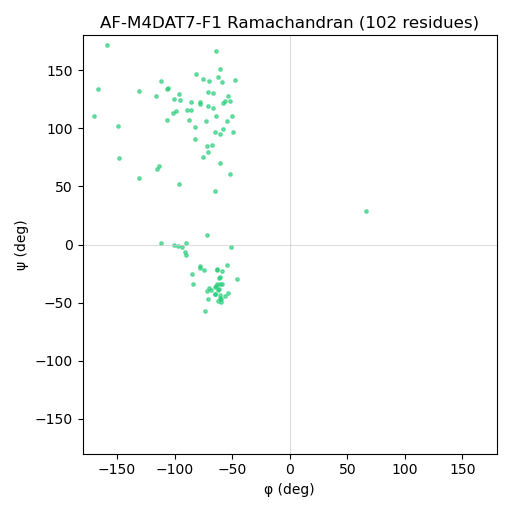 HIS A 1 68 ? 10.146 1.430 -9.266 1.00 61.69 68 HIS A O 1
ATOM 559 N N . TRP A 1 69 ? 8.115 1.650 -10.208 1.00 76.44 69 TRP A N 1
ATOM 560 C CA . TRP A 1 69 ? 8.265 0.544 -11.129 1.00 76.44 69 TRP A CA 1
ATOM 561 C C . TRP A 1 69 ? 9.417 0.950 -12.049 1.00 76.44 69 TRP A C 1
ATOM 563 O O . TRP A 1 69 ? 9.314 1.947 -12.764 1.00 76.44 69 TRP A O 1
ATOM 573 N N . LEU A 1 70 ? 10.558 0.277 -11.927 1.00 80.25 70 LEU A N 1
ATOM 574 C CA . LEU A 1 70 ? 11.712 0.581 -12.757 1.00 80.25 70 LEU A CA 1
ATOM 575 C C . LEU A 1 70 ? 11.446 -0.049 -14.115 1.00 80.25 70 LEU A C 1
ATOM 577 O O . LEU A 1 70 ? 11.228 -1.258 -14.204 1.00 80.25 70 LEU A O 1
ATOM 581 N N . ILE A 1 71 ? 11.429 0.779 -15.152 1.00 83.25 71 ILE A N 1
ATOM 582 C CA . ILE A 1 71 ? 11.320 0.327 -16.534 1.00 83.25 71 ILE A CA 1
ATOM 583 C C . ILE A 1 71 ? 12.741 0.083 -17.035 1.00 83.25 71 ILE A C 1
ATOM 585 O O . ILE A 1 71 ? 13.552 1.004 -17.087 1.00 83.25 71 ILE A O 1
ATOM 589 N N . LEU A 1 72 ? 13.049 -1.168 -17.357 1.00 81.25 72 LEU A N 1
ATOM 590 C CA . LEU A 1 72 ? 14.296 -1.574 -17.987 1.00 81.25 72 LEU A CA 1
ATOM 591 C C . LEU A 1 72 ? 14.035 -1.723 -19.482 1.00 81.25 72 LEU A C 1
ATOM 593 O O . LEU A 1 72 ? 13.249 -2.585 -19.898 1.00 81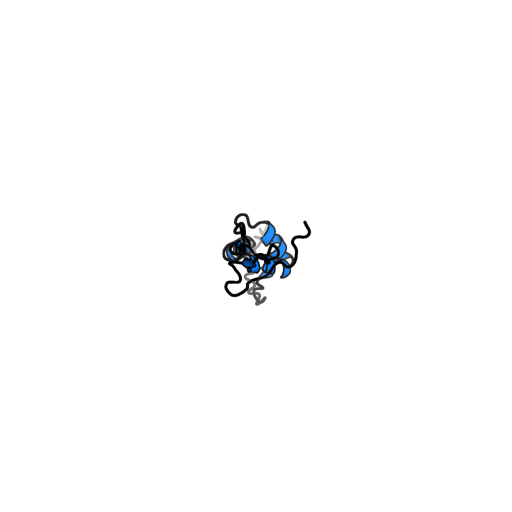.25 72 LEU A O 1
ATOM 597 N N . PHE A 1 73 ? 14.683 -0.868 -20.264 1.00 81.00 73 PHE A N 1
ATOM 598 C CA . PHE A 1 73 ? 14.668 -0.966 -21.713 1.00 81.00 73 PHE A CA 1
ATOM 599 C C . PHE A 1 73 ? 15.591 -2.111 -22.162 1.00 81.00 73 PHE A C 1
ATOM 601 O O . PHE A 1 73 ? 16.610 -2.358 -21.510 1.00 81.00 73 PHE A O 1
ATOM 608 N N . PRO A 1 74 ? 15.206 -2.855 -23.209 1.00 76.50 74 PRO A N 1
ATOM 609 C CA . PRO A 1 74 ? 16.062 -3.872 -23.811 1.00 76.50 74 PRO A CA 1
ATOM 610 C C . PRO A 1 74 ? 17.353 -3.243 -24.355 1.00 76.50 74 PRO A C 1
ATOM 612 O O . PRO A 1 74 ? 17.366 -2.070 -24.717 1.00 76.50 74 PRO A O 1
ATOM 615 N N . GLU A 1 75 ? 18.436 -4.019 -24.379 1.00 73.69 75 GLU A N 1
ATOM 616 C CA . GLU A 1 75 ? 19.707 -3.611 -24.990 1.00 73.69 75 GLU A CA 1
ATOM 617 C C . GLU A 1 75 ? 19.536 -3.555 -26.519 1.00 73.69 75 GLU A C 1
ATOM 619 O O . GLU A 1 75 ? 18.827 -4.393 -27.085 1.00 73.69 75 GLU A O 1
ATOM 624 N N . ASP A 1 76 ? 20.130 -2.549 -27.170 1.00 66.12 76 ASP A N 1
ATOM 625 C CA . ASP A 1 76 ? 19.996 -2.308 -28.613 1.00 66.12 76 ASP A CA 1
ATOM 626 C C . ASP A 1 76 ? 20.666 -3.432 -29.427 1.00 66.12 76 ASP A C 1
ATOM 628 O O . ASP A 1 76 ? 21.815 -3.323 -29.849 1.00 66.12 76 ASP A O 1
ATOM 632 N N . ASP A 1 77 ? 19.940 -4.521 -29.679 1.00 61.25 77 ASP A N 1
ATOM 633 C CA . ASP A 1 77 ? 20.249 -5.454 -30.761 1.00 61.25 77 ASP A CA 1
ATOM 634 C C . ASP A 1 77 ? 19.550 -4.955 -32.038 1.00 61.25 77 ASP A C 1
ATOM 636 O O . ASP A 1 77 ? 18.328 -5.066 -32.175 1.00 61.25 77 ASP A O 1
ATOM 640 N N . GLU A 1 78 ? 20.336 -4.427 -32.985 1.00 57.75 78 GLU A N 1
ATOM 641 C CA . GLU A 1 78 ? 19.947 -3.708 -34.223 1.00 57.75 78 GLU A CA 1
ATOM 642 C C . GLU A 1 78 ? 18.909 -4.396 -35.146 1.00 57.75 78 GLU A C 1
ATOM 644 O O . GLU A 1 78 ? 18.517 -3.830 -36.165 1.00 57.75 78 GLU A O 1
ATOM 649 N N . ASN A 1 79 ? 18.436 -5.606 -34.839 1.00 57.78 79 ASN A N 1
ATOM 650 C CA . ASN A 1 79 ? 17.596 -6.408 -35.733 1.00 57.78 79 ASN A CA 1
ATOM 651 C C . ASN A 1 79 ? 16.139 -6.616 -35.293 1.00 57.78 79 ASN A C 1
ATOM 653 O O . ASN A 1 79 ? 15.402 -7.304 -36.003 1.00 57.78 79 ASN A O 1
ATOM 657 N N . ASN A 1 80 ? 15.676 -6.066 -34.164 1.00 55.41 80 ASN A N 1
ATOM 658 C CA . ASN A 1 80 ? 14.297 -6.323 -33.733 1.00 55.41 80 ASN A CA 1
ATOM 659 C C . ASN A 1 80 ? 13.676 -5.156 -32.946 1.00 55.41 80 ASN A C 1
ATOM 661 O O . ASN A 1 80 ? 13.900 -4.984 -31.753 1.00 55.41 80 ASN A O 1
ATOM 665 N N . ASN A 1 81 ? 12.823 -4.388 -33.628 1.00 60.38 81 ASN A N 1
ATOM 666 C CA . ASN A 1 81 ? 12.120 -3.213 -33.094 1.00 60.38 81 ASN A CA 1
ATOM 667 C C . ASN A 1 81 ? 10.998 -3.545 -32.084 1.00 60.38 81 ASN A C 1
ATOM 669 O O . ASN A 1 81 ? 10.222 -2.662 -31.731 1.00 60.38 81 ASN A O 1
ATOM 673 N N . ASN A 1 82 ? 10.856 -4.803 -31.652 1.00 65.75 82 ASN A N 1
ATOM 674 C CA . ASN A 1 82 ? 9.757 -5.241 -30.791 1.00 65.75 82 ASN A CA 1
ATOM 675 C C . ASN A 1 82 ? 10.254 -6.049 -29.585 1.00 65.75 82 ASN A C 1
ATOM 677 O O . ASN A 1 82 ? 9.879 -7.209 -29.390 1.00 65.75 82 ASN A O 1
ATOM 681 N N . TYR A 1 83 ? 11.132 -5.450 -28.779 1.00 69.75 83 TYR A N 1
ATOM 682 C CA . TYR A 1 83 ? 11.525 -6.040 -27.505 1.00 69.75 83 TYR A CA 1
ATOM 683 C C . TYR A 1 83 ? 10.697 -5.465 -26.346 1.00 69.75 83 TYR A C 1
ATOM 685 O O . TYR A 1 83 ? 10.673 -4.251 -26.135 1.00 69.75 83 TYR A O 1
ATOM 693 N N . PRO A 1 84 ? 10.020 -6.325 -25.564 1.00 76.12 84 PRO A N 1
ATOM 694 C CA . PRO A 1 84 ? 9.183 -5.890 -24.457 1.00 76.12 84 PRO A CA 1
ATOM 695 C C . PRO A 1 84 ? 10.033 -5.270 -23.339 1.00 76.12 84 PRO A C 1
ATOM 697 O O . PRO A 1 84 ? 10.993 -5.887 -22.868 1.00 76.12 84 PRO A O 1
ATOM 700 N N . CYS A 1 85 ? 9.648 -4.084 -22.857 1.00 80.44 85 CYS A N 1
ATOM 701 C CA . CYS A 1 85 ? 10.251 -3.489 -21.665 1.00 80.44 85 CYS A CA 1
ATOM 702 C C . CYS A 1 85 ? 10.000 -4.383 -20.444 1.00 80.44 85 CYS A C 1
ATOM 704 O O . CYS A 1 85 ? 8.936 -5.000 -20.304 1.00 80.44 85 CYS A O 1
ATOM 706 N N . THR A 1 86 ? 10.975 -4.447 -19.536 1.00 84.62 86 THR A N 1
ATOM 707 C CA . THR A 1 86 ? 10.821 -5.180 -18.274 1.00 84.62 86 THR A CA 1
ATOM 708 C C . THR A 1 86 ? 10.519 -4.208 -17.144 1.00 84.62 86 THR A C 1
ATOM 710 O O . THR A 1 86 ? 11.282 -3.283 -16.897 1.00 84.62 86 THR A O 1
ATOM 713 N N . LEU A 1 87 ? 9.424 -4.435 -16.427 1.00 84.88 87 LEU A N 1
ATOM 714 C CA . LEU A 1 87 ? 9.052 -3.680 -15.241 1.00 84.88 87 LEU A CA 1
ATOM 715 C C . LEU A 1 87 ? 9.510 -4.415 -13.981 1.00 84.88 87 LEU A C 1
ATOM 717 O O . LEU A 1 87 ? 9.220 -5.603 -13.795 1.00 84.88 87 LEU A O 1
ATOM 721 N N . PHE A 1 88 ? 10.193 -3.689 -13.102 1.00 82.12 88 PHE A N 1
ATOM 722 C CA . PHE A 1 88 ? 10.668 -4.183 -11.818 1.00 82.12 88 PHE A CA 1
ATOM 723 C C . PHE A 1 88 ? 10.004 -3.428 -10.669 1.00 82.12 88 PHE A C 1
ATOM 725 O O . PHE A 1 88 ? 10.054 -2.201 -10.609 1.00 82.12 88 PHE A O 1
ATOM 732 N N . ASN A 1 89 ? 9.420 -4.174 -9.734 1.00 77.38 89 ASN A N 1
ATOM 733 C CA . ASN A 1 89 ? 8.907 -3.634 -8.484 1.00 77.38 89 ASN A CA 1
ATOM 734 C C . ASN A 1 89 ? 9.923 -3.928 -7.361 1.00 77.38 89 ASN A C 1
ATOM 736 O O . ASN A 1 89 ? 10.074 -5.091 -6.987 1.00 77.38 89 ASN A O 1
ATOM 740 N N . PRO A 1 90 ? 10.585 -2.913 -6.777 1.00 71.38 90 PRO A N 1
ATOM 741 C CA . PRO A 1 90 ? 11.543 -3.108 -5.685 1.00 71.38 90 PRO A CA 1
ATOM 742 C C . PRO A 1 90 ? 10.965 -3.792 -4.437 1.00 71.38 90 PRO A C 1
ATOM 744 O O . PRO A 1 90 ? 11.716 -4.383 -3.658 1.00 71.38 90 PRO A O 1
ATOM 747 N N . GLU A 1 91 ? 9.644 -3.732 -4.236 1.00 69.69 91 GLU A N 1
ATOM 748 C CA . GLU A 1 91 ? 8.965 -4.431 -3.138 1.00 69.69 91 GLU A CA 1
ATOM 749 C C . GLU A 1 91 ? 8.765 -5.928 -3.417 1.00 69.69 91 GLU A C 1
ATOM 751 O O . GLU A 1 91 ? 8.605 -6.717 -2.488 1.00 69.69 91 GLU A O 1
ATOM 756 N N . GLU A 1 92 ? 8.813 -6.335 -4.685 1.00 73.38 92 GLU A N 1
ATOM 757 C CA . GLU A 1 92 ? 8.675 -7.717 -5.140 1.00 73.38 92 GLU A CA 1
ATOM 758 C C . GLU A 1 92 ? 9.990 -8.167 -5.781 1.00 73.38 92 GLU A C 1
ATOM 760 O O . GLU A 1 92 ? 10.046 -8.419 -6.982 1.00 73.38 92 GLU A O 1
ATOM 765 N N . ARG A 1 93 ? 11.057 -8.242 -4.974 1.00 67.12 93 ARG A N 1
ATOM 766 C CA . ARG A 1 93 ? 12.452 -8.453 -5.422 1.00 67.12 93 ARG A CA 1
ATOM 767 C C . ARG A 1 93 ? 12.641 -9.561 -6.469 1.00 67.12 93 ARG A C 1
ATOM 769 O O . ARG A 1 93 ? 13.533 -9.446 -7.305 1.00 67.12 93 ARG A O 1
ATOM 776 N N . ASP A 1 94 ? 11.794 -10.587 -6.448 1.00 75.00 94 ASP A N 1
ATOM 777 C CA . ASP A 1 94 ? 11.893 -11.768 -7.312 1.00 75.00 94 ASP A CA 1
ATOM 778 C C . ASP A 1 94 ? 10.936 -11.751 -8.518 1.00 75.00 94 ASP A C 1
ATOM 780 O O . ASP A 1 94 ? 10.929 -12.689 -9.317 1.00 75.00 94 ASP A O 1
ATOM 784 N N . LYS A 1 95 ? 10.113 -10.706 -8.683 1.00 79.38 95 LYS A N 1
ATOM 785 C CA . LYS A 1 95 ? 9.139 -10.605 -9.777 1.00 79.38 95 LYS A CA 1
ATOM 786 C C . LYS A 1 95 ? 9.584 -9.607 -10.840 1.00 79.38 95 LYS A C 1
ATOM 788 O O . LYS A 1 95 ? 9.994 -8.484 -10.554 1.00 79.38 95 LYS A O 1
ATOM 793 N N . ARG A 1 96 ? 9.455 -10.024 -12.099 1.00 81.56 96 ARG A N 1
ATOM 794 C CA . ARG A 1 96 ? 9.703 -9.204 -13.289 1.00 81.56 96 ARG A CA 1
ATOM 795 C C . ARG A 1 96 ? 8.519 -9.336 -14.231 1.00 81.56 96 ARG A C 1
ATOM 797 O O . ARG A 1 96 ? 8.089 -10.452 -14.518 1.00 81.56 96 ARG A O 1
ATOM 804 N N . TYR A 1 97 ? 8.019 -8.211 -14.725 1.00 83.25 97 TYR A N 1
ATOM 805 C CA . TYR A 1 97 ? 6.881 -8.172 -15.641 1.00 83.25 97 TYR A CA 1
ATOM 806 C C . TYR A 1 97 ? 7.352 -7.701 -17.017 1.00 83.25 97 TYR A C 1
ATOM 808 O O . TYR A 1 97 ? 8.193 -6.815 -17.097 1.00 83.25 97 TYR A O 1
ATOM 816 N N . LYS A 1 98 ? 6.835 -8.288 -18.098 1.00 83.00 98 LYS A N 1
ATOM 817 C CA . LYS A 1 98 ? 7.154 -7.881 -19.477 1.00 83.00 98 LYS A CA 1
ATOM 818 C C . LYS A 1 98 ? 5.962 -7.147 -20.081 1.00 83.00 98 LYS A C 1
ATOM 820 O O . LYS A 1 98 ? 4.840 -7.635 -19.967 1.00 83.00 98 LYS A O 1
ATOM 825 N N . THR A 1 99 ? 6.192 -6.009 -20.727 1.00 79.44 99 THR A N 1
ATOM 826 C CA . THR A 1 99 ? 5.139 -5.257 -21.430 1.00 79.44 99 THR A CA 1
ATOM 827 C C . THR A 1 99 ? 4.976 -5.798 -22.847 1.00 79.44 99 THR A C 1
ATOM 829 O O . THR A 1 99 ? 5.949 -5.804 -23.587 1.00 79.44 99 THR A O 1
ATOM 832 N N . GLN A 1 100 ? 3.789 -6.252 -23.248 1.00 66.88 100 GLN A N 1
ATOM 833 C CA . GLN A 1 100 ? 3.580 -6.777 -24.610 1.00 66.88 100 GLN A CA 1
ATOM 834 C C . GLN A 1 100 ? 3.268 -5.691 -25.646 1.00 66.88 100 GLN A C 1
ATOM 836 O O . GLN A 1 100 ? 3.543 -5.894 -26.820 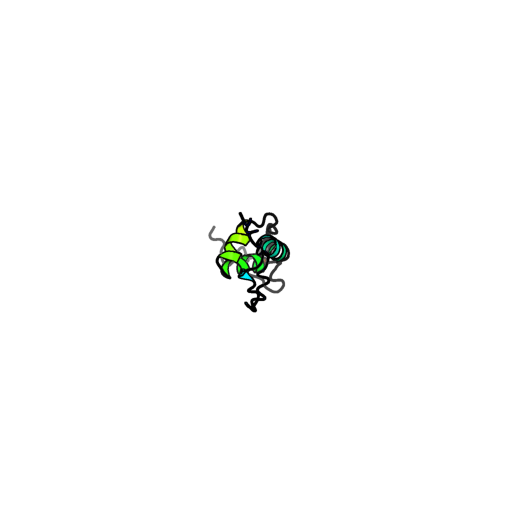1.00 66.88 100 GLN A O 1
ATOM 841 N N . ASP A 1 101 ? 2.726 -4.558 -25.209 1.00 63.16 101 ASP A N 1
ATOM 842 C CA . ASP A 1 101 ? 2.388 -3.407 -26.040 1.00 63.16 101 ASP A CA 1
ATOM 843 C C . ASP A 1 101 ? 2.121 -2.222 -25.096 1.00 63.16 101 ASP A C 1
ATOM 845 O O . ASP A 1 101 ? 1.460 -2.397 -24.068 1.00 63.16 101 ASP A O 1
ATOM 849 N N . LEU A 1 102 ? 2.677 -1.044 -25.387 1.00 61.97 102 LEU A N 1
ATOM 850 C CA . LEU A 1 102 ? 2.367 0.191 -24.651 1.00 61.97 102 LEU A CA 1
ATOM 851 C C . LEU A 1 102 ? 1.183 0.952 -25.273 1.00 61.97 102 LEU A C 1
ATOM 853 O O . LEU A 1 102 ? 0.793 1.989 -24.739 1.00 61.97 102 LEU A O 1
ATOM 857 N N . GLY A 1 103 ? 0.583 0.420 -26.344 1.00 54.69 103 GLY A N 1
ATOM 858 C CA . GLY A 1 103 ? -0.614 0.962 -26.982 1.00 54.69 103 GLY A CA 1
ATOM 859 C C . GLY A 1 103 ? -0.393 2.322 -27.645 1.00 54.69 103 GLY A C 1
ATOM 860 O O . GLY A 1 103 ? -1.325 3.127 -27.669 1.00 54.69 103 GLY A O 1
ATOM 861 N N . LEU A 1 104 ? 0.834 2.593 -28.111 1.00 48.00 104 LEU A N 1
ATOM 862 C CA . LEU A 1 104 ? 1.197 3.813 -28.844 1.00 48.00 104 LEU A CA 1
ATOM 863 C C . LEU A 1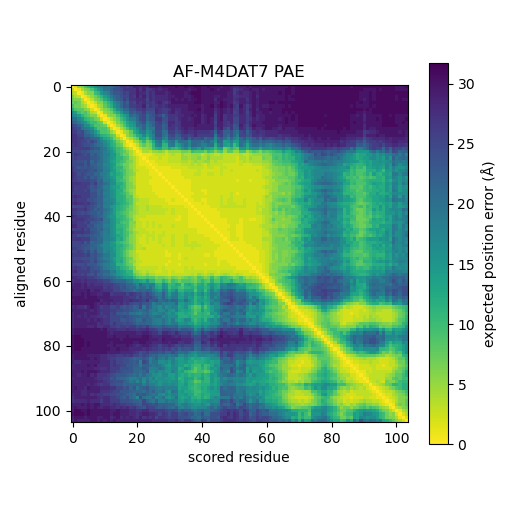 104 ? 0.919 3.673 -30.343 1.00 48.00 104 LEU A C 1
ATOM 865 O O . LEU A 1 104 ? 1.306 2.631 -30.916 1.00 48.00 104 LEU A O 1
#